Protein AF-F3BCR7-F1 (afdb_monomer_lite)

Radius of gyration: 15.75 Å; chains: 1; bounding box: 32×30×39 Å

Foldseek 3Di:
DVLVVVLVVLVVCCVPVCPVVVVVLVVVCVVDVPVSVVVVVVVVVVSVVVNCVSNVDDDDDDPPVVDDPDDDDDDDDDPDPD

Secondary structure (DSSP, 8-state):
-HHHHHHHHHHHHHHHHHHHHHHHHHHHHHH-HHHHHHHHHHHHHHHHHHHHHHHT-------GGG--SS---------S--

pLDDT: mean 95.08, std 3.4, range [77.38, 97.62]

Structure (mmCIF, N/CA/C/O backbone):
data_AF-F3BCR7-F1
#
_entry.id   AF-F3BCR7-F1
#
loop_
_atom_site.group_PDB
_atom_site.id
_atom_site.type_symbol
_atom_site.label_atom_id
_atom_site.label_alt_id
_atom_site.label_comp_id
_atom_site.label_asym_id
_atom_site.label_entity_id
_atom_site.label_seq_id
_atom_site.pdbx_PDB_ins_code
_atom_site.Cartn_x
_atom_site.Cartn_y
_atom_site.Cartn_z
_atom_site.occupancy
_atom_site.B_iso_or_equiv
_atom_site.auth_seq_id
_atom_site.auth_comp_id
_atom_site.auth_asym_id
_atom_site.auth_atom_id
_atom_site.pdbx_PDB_model_num
ATOM 1 N N . MET A 1 1 ? -6.110 9.619 20.657 1.00 80.88 1 MET A N 1
ATOM 2 C CA . MET A 1 1 ? -5.208 10.732 20.276 1.00 80.88 1 MET A CA 1
ATOM 3 C C . MET A 1 1 ? -3.854 10.236 19.768 1.00 80.88 1 MET A C 1
ATOM 5 O O . MET A 1 1 ? -3.515 10.565 18.645 1.00 80.88 1 MET A O 1
ATOM 9 N N . ILE A 1 2 ? -3.128 9.372 20.493 1.00 94.12 2 ILE A N 1
ATOM 10 C CA . ILE A 1 2 ? -1.818 8.838 20.043 1.00 94.12 2 ILE A CA 1
ATOM 11 C C . ILE A 1 2 ? -1.888 8.131 18.677 1.00 94.12 2 ILE A C 1
ATOM 13 O O . ILE A 1 2 ? -1.109 8.452 17.788 1.00 94.12 2 ILE A O 1
ATOM 17 N N . ARG A 1 3 ? -2.864 7.231 18.464 1.00 93.25 3 ARG A N 1
ATOM 18 C CA . ARG A 1 3 ? -3.042 6.543 17.166 1.00 93.25 3 ARG A CA 1
ATOM 19 C C . ARG A 1 3 ? -3.237 7.516 16.001 1.00 93.25 3 ARG A C 1
ATOM 21 O O . ARG A 1 3 ? -2.701 7.290 14.928 1.00 93.25 3 ARG A O 1
ATOM 28 N N . PHE A 1 4 ? -3.968 8.609 16.224 1.00 93.62 4 PHE A N 1
ATOM 29 C CA . PHE A 1 4 ? -4.183 9.637 15.205 1.00 93.62 4 PHE A CA 1
ATOM 30 C C . PHE A 1 4 ? -2.880 10.360 14.847 1.00 93.62 4 PHE A C 1
ATOM 32 O O . PHE A 1 4 ? -2.592 10.531 13.667 1.00 93.62 4 PHE A O 1
ATOM 39 N N . ILE A 1 5 ? -2.075 10.729 15.850 1.00 96.50 5 ILE A N 1
ATOM 40 C CA . ILE A 1 5 ? -0.757 11.345 15.633 1.00 96.50 5 ILE A CA 1
ATOM 41 C C . ILE A 1 5 ? 0.131 10.398 14.824 1.00 96.50 5 ILE A C 1
ATOM 43 O O . ILE A 1 5 ? 0.668 10.809 13.804 1.00 96.50 5 ILE A O 1
ATOM 47 N N . LEU A 1 6 ? 0.210 9.121 15.216 1.00 97.12 6 LEU A N 1
ATOM 48 C CA . LEU A 1 6 ? 0.999 8.117 14.498 1.00 97.12 6 LEU A CA 1
ATOM 49 C C . LEU A 1 6 ? 0.558 7.971 13.039 1.00 97.12 6 LEU A C 1
ATOM 51 O O . LEU A 1 6 ? 1.398 8.064 12.154 1.00 97.12 6 LEU A O 1
ATOM 55 N N . VAL A 1 7 ? -0.744 7.817 12.775 1.00 96.44 7 VAL A N 1
ATOM 56 C CA . VAL A 1 7 ? -1.267 7.732 11.400 1.00 96.44 7 VAL A CA 1
ATOM 57 C C . VAL A 1 7 ? -0.934 8.992 10.605 1.00 96.44 7 VAL A C 1
ATOM 59 O O . VAL A 1 7 ? -0.447 8.893 9.483 1.00 96.44 7 VAL A O 1
ATOM 62 N N . SER A 1 8 ? -1.150 10.173 11.187 1.00 95.94 8 SER A N 1
ATOM 63 C CA . SER A 1 8 ? -0.905 11.452 10.512 1.00 95.94 8 SER A CA 1
ATOM 64 C C . SER A 1 8 ? 0.575 11.614 10.164 1.00 95.94 8 SER A C 1
ATOM 66 O O . SER A 1 8 ? 0.915 11.946 9.031 1.00 95.94 8 SER A O 1
ATOM 68 N N . THR A 1 9 ? 1.469 11.305 11.107 1.00 97.00 9 THR A N 1
ATOM 69 C CA . THR A 1 9 ? 2.916 11.293 10.883 1.00 97.00 9 THR A CA 1
ATOM 70 C C . THR A 1 9 ? 3.310 10.269 9.821 1.00 97.00 9 THR A C 1
ATOM 72 O O . THR A 1 9 ? 4.080 10.610 8.929 1.00 97.00 9 THR A O 1
ATOM 75 N N . THR A 1 10 ? 2.766 9.047 9.854 1.00 96.50 10 THR A N 1
ATOM 76 C CA . THR A 1 10 ? 3.025 8.022 8.831 1.00 96.50 10 THR A CA 1
ATOM 77 C C . THR A 1 10 ? 2.621 8.503 7.442 1.00 96.50 10 THR A C 1
ATOM 79 O O . THR A 1 10 ? 3.407 8.359 6.512 1.00 96.50 10 THR A O 1
ATOM 82 N N . VAL A 1 11 ? 1.441 9.112 7.292 1.00 95.94 11 VAL A N 1
ATOM 83 C CA . VAL A 1 11 ? 0.970 9.635 6.001 1.00 95.94 11 VAL A CA 1
ATOM 84 C C . VAL A 1 11 ? 1.862 10.777 5.513 1.00 95.94 11 VAL A C 1
ATOM 86 O O . VAL A 1 11 ? 2.287 10.754 4.363 1.00 95.94 11 VAL A O 1
ATOM 89 N N . ILE A 1 12 ? 2.203 11.743 6.372 1.00 97.06 12 ILE A N 1
ATOM 90 C CA . ILE A 1 12 ? 3.065 12.875 5.994 1.00 97.06 12 ILE A CA 1
ATOM 91 C C . ILE A 1 12 ? 4.457 12.388 5.577 1.00 97.06 12 ILE A C 1
ATOM 93 O O . ILE A 1 12 ? 4.955 12.777 4.522 1.00 97.06 12 ILE A O 1
ATOM 97 N N . LEU A 1 13 ? 5.076 11.516 6.379 1.00 96.62 13 LEU A N 1
ATOM 98 C CA . LEU A 1 13 ? 6.390 10.956 6.066 1.00 96.62 13 LEU A CA 1
ATOM 99 C C . LEU A 1 13 ? 6.352 10.134 4.784 1.00 96.62 13 LEU A C 1
ATOM 101 O O . LEU A 1 13 ? 7.261 10.268 3.972 1.00 96.62 13 LEU A O 1
ATOM 105 N N . PHE A 1 14 ? 5.304 9.332 4.577 1.00 96.31 14 PHE A N 1
ATOM 106 C CA . PHE A 1 14 ? 5.106 8.624 3.320 1.00 96.31 14 PHE A CA 1
ATOM 107 C C . PHE A 1 14 ? 5.056 9.628 2.166 1.00 96.31 14 PHE A C 1
ATOM 109 O O . PHE A 1 14 ? 5.904 9.575 1.295 1.00 96.31 14 PHE A O 1
ATOM 116 N N . LEU A 1 15 ? 4.175 10.626 2.185 1.00 95.25 15 LEU A N 1
ATOM 117 C CA . LEU A 1 15 ? 4.059 11.580 1.076 1.00 95.25 15 LEU A CA 1
ATOM 118 C C . LEU A 1 15 ? 5.363 12.335 0.763 1.00 95.25 15 LEU A C 1
ATOM 120 O O . LEU A 1 15 ? 5.682 12.520 -0.408 1.00 95.25 15 LEU A O 1
ATOM 124 N N . VAL A 1 16 ? 6.127 12.746 1.779 1.00 95.81 16 VAL A N 1
ATOM 125 C CA . VAL A 1 16 ? 7.381 13.498 1.587 1.00 95.81 16 VAL A CA 1
ATOM 126 C C . VAL A 1 16 ? 8.529 12.584 1.151 1.00 95.81 16 VAL A C 1
ATOM 128 O O . VAL A 1 16 ? 9.189 12.848 0.146 1.00 95.81 16 VAL A O 1
ATOM 131 N N . LEU A 1 17 ? 8.778 11.497 1.885 1.00 93.06 17 LEU A N 1
ATOM 132 C CA . LEU A 1 17 ? 9.918 10.606 1.638 1.00 93.06 17 LEU A CA 1
ATOM 133 C C . LEU A 1 17 ? 9.713 9.708 0.418 1.00 93.06 17 LEU A C 1
ATOM 135 O O . LEU A 1 17 ? 10.674 9.131 -0.087 1.00 93.06 17 LEU A O 1
ATOM 139 N N . PHE A 1 18 ? 8.479 9.588 -0.068 1.00 94.31 18 PHE A N 1
ATOM 140 C CA . PHE A 1 18 ? 8.176 8.783 -1.240 1.00 94.31 18 PHE A CA 1
ATOM 141 C C . PHE A 1 18 ? 8.422 9.517 -2.559 1.00 94.31 18 PHE A C 1
ATOM 143 O O . PHE A 1 18 ? 8.504 8.867 -3.596 1.00 94.31 18 PHE A O 1
ATOM 150 N N . ILE A 1 19 ? 8.639 10.838 -2.546 1.00 94.88 19 ILE A N 1
ATOM 151 C CA . ILE A 1 19 ? 8.975 11.607 -3.758 1.00 94.88 19 ILE A CA 1
ATOM 152 C C . ILE A 1 19 ? 10.209 11.020 -4.481 1.00 94.88 19 ILE A C 1
ATOM 154 O O . ILE A 1 19 ? 10.103 10.731 -5.674 1.00 94.88 19 ILE A O 1
ATOM 158 N N . PRO A 1 20 ? 11.350 10.748 -3.811 1.00 95.56 20 PRO A N 1
ATOM 159 C CA . PRO A 1 20 ? 12.468 10.029 -4.427 1.00 95.56 20 PRO A CA 1
ATOM 160 C C . PRO A 1 20 ? 12.095 8.648 -4.976 1.00 95.56 20 PRO A C 1
ATOM 162 O O . PRO A 1 20 ? 12.562 8.265 -6.047 1.00 95.56 20 PRO A O 1
ATOM 165 N N . VAL A 1 21 ? 11.231 7.904 -4.278 1.00 95.56 21 VAL A N 1
ATOM 166 C CA . VAL A 1 21 ? 10.787 6.574 -4.723 1.00 95.56 21 VAL A CA 1
ATOM 167 C C . VAL A 1 21 ? 9.980 6.676 -6.017 1.00 95.56 21 VAL A C 1
ATOM 169 O O . VAL A 1 21 ? 10.171 5.857 -6.909 1.00 95.56 21 VAL A O 1
ATOM 172 N N . LEU A 1 22 ? 9.160 7.719 -6.186 1.00 95.25 22 LEU A N 1
ATOM 173 C CA . LEU A 1 22 ? 8.444 7.970 -7.441 1.00 95.25 22 LEU A CA 1
ATOM 174 C C . LEU A 1 22 ? 9.398 8.201 -8.620 1.00 95.25 22 LEU A C 1
ATOM 176 O O . LEU A 1 22 ? 9.103 7.769 -9.733 1.00 95.25 22 LEU A O 1
ATOM 180 N N . ILE A 1 23 ? 10.550 8.840 -8.391 1.00 96.75 23 ILE A N 1
ATOM 181 C CA . ILE A 1 23 ? 11.583 9.011 -9.425 1.00 96.75 23 ILE A CA 1
ATOM 182 C C . ILE A 1 23 ? 12.176 7.648 -9.802 1.00 96.75 23 ILE A C 1
ATOM 184 O O . ILE A 1 23 ? 12.313 7.348 -10.988 1.00 96.75 23 ILE A O 1
ATOM 188 N N . VAL A 1 24 ? 12.477 6.798 -8.817 1.00 96.88 24 VAL A N 1
ATOM 189 C CA . VAL A 1 24 ? 12.975 5.433 -9.060 1.00 96.88 24 VAL A CA 1
ATOM 190 C C . VAL A 1 24 ? 11.946 4.601 -9.830 1.00 96.88 24 VAL A C 1
ATOM 192 O 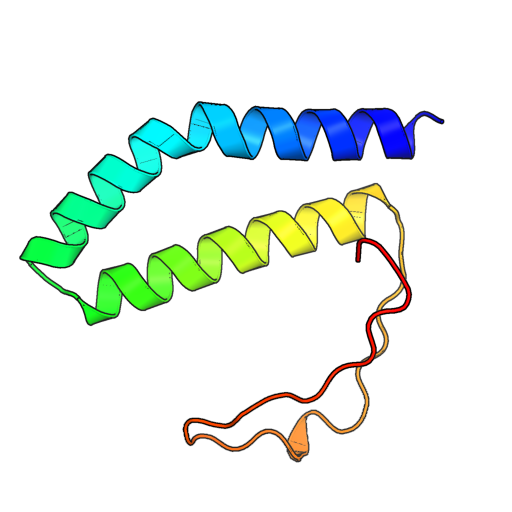O . VAL A 1 24 ? 12.281 4.011 -10.854 1.00 96.88 24 VAL A O 1
ATOM 195 N N . GLU A 1 25 ? 10.682 4.608 -9.407 1.00 97.44 25 GLU A N 1
ATOM 196 C CA . GLU A 1 25 ? 9.579 3.927 -10.097 1.00 97.44 25 GLU A CA 1
ATOM 197 C C . GLU A 1 25 ? 9.389 4.454 -11.527 1.00 97.44 25 GLU A C 1
ATOM 199 O O . GLU A 1 25 ? 9.157 3.681 -12.459 1.00 97.44 25 GLU A O 1
ATOM 204 N N . TRP A 1 26 ? 9.542 5.762 -11.748 1.00 97.44 26 TRP A N 1
ATOM 205 C CA . TRP A 1 26 ? 9.504 6.345 -13.089 1.00 97.44 26 TRP A CA 1
ATOM 206 C C . TRP A 1 26 ? 10.626 5.803 -13.982 1.00 97.44 26 TRP A C 1
ATOM 208 O O . TRP A 1 26 ? 10.353 5.433 -15.127 1.00 97.44 26 TRP A O 1
ATOM 218 N N . ILE A 1 27 ? 11.853 5.687 -13.458 1.00 97.50 27 ILE A N 1
ATOM 219 C CA . ILE A 1 27 ? 12.987 5.076 -14.168 1.00 97.50 27 ILE A CA 1
ATOM 220 C C . ILE A 1 27 ? 12.688 3.603 -14.471 1.00 97.50 27 ILE A C 1
ATOM 222 O O . ILE A 1 27 ? 12.798 3.194 -15.624 1.00 97.50 27 ILE A O 1
ATOM 226 N N . ILE A 1 28 ? 12.238 2.817 -13.485 1.00 97.00 28 ILE A N 1
ATOM 227 C CA . ILE A 1 28 ? 11.850 1.407 -13.681 1.00 97.00 28 ILE A CA 1
ATOM 228 C C . ILE A 1 28 ? 10.795 1.295 -14.787 1.00 97.00 28 ILE A C 1
ATOM 230 O O . ILE A 1 28 ? 10.912 0.457 -15.679 1.00 97.00 28 ILE A O 1
ATOM 234 N N . GLY A 1 29 ? 9.807 2.191 -14.792 1.00 97.44 29 GLY A N 1
ATOM 235 C CA . GLY A 1 29 ? 8.746 2.234 -15.793 1.00 97.44 29 GLY A CA 1
ATOM 236 C C . GLY A 1 29 ? 9.215 2.479 -17.224 1.00 97.44 29 GLY A C 1
ATOM 237 O O . GLY A 1 29 ? 8.501 2.093 -18.150 1.00 97.44 29 GLY A O 1
ATOM 238 N N . LYS A 1 30 ? 10.392 3.088 -17.426 1.00 97.31 30 LYS A N 1
ATOM 239 C CA . LYS A 1 30 ? 10.995 3.244 -18.760 1.00 97.31 30 LYS A CA 1
ATOM 240 C C . LYS A 1 30 ? 11.488 1.916 -19.332 1.00 97.31 30 LYS A C 1
ATOM 242 O O . LYS A 1 30 ? 11.478 1.762 -20.548 1.00 97.31 30 LYS A O 1
ATOM 247 N N . PHE A 1 31 ? 11.875 0.968 -18.478 1.00 97.12 31 PHE A N 1
ATOM 248 C CA . PHE A 1 31 ? 12.404 -0.337 -18.887 1.00 97.12 31 PHE A CA 1
ATOM 249 C C . PHE A 1 31 ? 11.367 -1.457 -18.779 1.00 97.12 31 PHE A C 1
ATOM 251 O O . PHE A 1 31 ? 11.312 -2.340 -19.629 1.00 97.12 31 PHE A O 1
ATOM 258 N N . ASN A 1 32 ? 10.534 -1.435 -17.738 1.00 97.56 32 ASN A N 1
ATOM 259 C CA . ASN A 1 32 ? 9.524 -2.453 -17.488 1.00 97.56 32 ASN A CA 1
ATOM 260 C C . ASN A 1 32 ? 8.295 -1.843 -16.804 1.00 97.56 32 ASN A C 1
ATOM 262 O O . ASN A 1 32 ? 8.227 -1.690 -15.582 1.00 97.56 32 ASN A O 1
ATOM 266 N N . ARG A 1 33 ? 7.281 -1.535 -17.618 1.00 96.69 33 ARG A N 1
ATOM 267 C CA . ARG A 1 33 ? 6.020 -0.958 -17.143 1.00 96.69 33 ARG A CA 1
ATOM 268 C C . ARG A 1 33 ? 5.287 -1.876 -16.164 1.00 96.69 33 ARG A C 1
ATOM 270 O O . ARG A 1 33 ? 4.818 -1.397 -15.140 1.00 96.69 33 ARG A O 1
ATOM 277 N N . LYS A 1 34 ? 5.266 -3.187 -16.431 1.00 96.75 34 LYS A N 1
ATOM 278 C CA . LYS A 1 34 ? 4.616 -4.180 -15.563 1.00 96.75 34 LYS A CA 1
ATOM 279 C C . LYS A 1 34 ? 5.278 -4.220 -14.184 1.00 96.75 34 LYS A C 1
ATOM 281 O O . LYS A 1 34 ? 4.580 -4.220 -13.177 1.00 96.75 34 LYS A O 1
ATOM 286 N N . ALA A 1 35 ? 6.611 -4.215 -14.129 1.00 96.50 35 ALA A N 1
ATOM 287 C CA . ALA A 1 35 ? 7.346 -4.214 -12.864 1.00 96.50 35 ALA A CA 1
ATOM 288 C C . ALA A 1 35 ? 7.047 -2.965 -12.025 1.00 96.50 35 ALA A C 1
ATOM 290 O O . ALA A 1 35 ? 6.770 -3.100 -10.836 1.00 96.50 35 ALA A O 1
ATOM 291 N N . LYS A 1 36 ? 7.025 -1.781 -12.651 1.00 97.50 36 LYS A N 1
ATOM 292 C CA . LYS A 1 36 ? 6.616 -0.537 -11.985 1.00 97.50 36 LYS A CA 1
ATOM 293 C C . LYS A 1 36 ? 5.190 -0.639 -11.436 1.00 97.50 36 LYS A C 1
ATOM 295 O O . LYS A 1 36 ? 4.959 -0.336 -10.274 1.00 97.50 36 LYS A O 1
ATOM 300 N N . ASP A 1 37 ? 4.231 -1.091 -12.242 1.00 96.25 37 ASP A N 1
ATOM 301 C CA . ASP A 1 37 ? 2.826 -1.127 -11.822 1.00 96.25 37 ASP A CA 1
ATOM 302 C C . ASP A 1 37 ? 2.625 -2.053 -10.601 1.00 96.25 37 ASP A C 1
ATOM 304 O O . ASP A 1 37 ? 1.970 -1.666 -9.630 1.00 96.25 37 ASP A O 1
ATOM 308 N N . TYR A 1 38 ? 3.262 -3.234 -10.580 1.00 97.00 38 TYR A N 1
ATOM 309 C CA . TYR A 1 38 ? 3.238 -4.109 -9.400 1.00 97.00 38 TYR A CA 1
ATOM 310 C C . TYR A 1 38 ? 4.013 -3.538 -8.211 1.00 97.00 38 TYR A C 1
ATOM 312 O O . TYR A 1 38 ? 3.538 -3.659 -7.085 1.00 97.00 38 TYR A O 1
ATOM 320 N N . SER A 1 39 ? 5.186 -2.939 -8.429 1.00 97.12 39 SER A N 1
ATOM 321 C CA . SER A 1 39 ? 5.985 -2.330 -7.359 1.00 97.12 39 SER A CA 1
ATOM 322 C C . SER A 1 39 ? 5.192 -1.221 -6.668 1.00 97.12 39 SER A C 1
ATOM 324 O O . SER A 1 39 ? 4.910 -1.306 -5.471 1.00 97.12 39 SER A O 1
ATOM 326 N N . SER A 1 40 ? 4.688 -0.265 -7.449 1.00 96.06 40 SER A N 1
ATOM 327 C CA . SER A 1 40 ? 3.807 0.809 -6.991 1.00 96.06 40 SER A CA 1
ATOM 328 C C . SER A 1 40 ? 2.592 0.275 -6.216 1.00 96.06 40 SER A C 1
ATOM 330 O O . SER A 1 40 ? 2.316 0.742 -5.108 1.00 96.06 40 SER A O 1
ATOM 332 N N . LEU A 1 41 ? 1.906 -0.757 -6.731 1.00 96.38 41 LEU A N 1
ATOM 333 C CA . LEU A 1 41 ? 0.780 -1.395 -6.038 1.00 96.38 41 LEU A CA 1
ATOM 334 C C . LEU A 1 41 ? 1.190 -1.965 -4.672 1.00 96.38 41 LEU A C 1
ATOM 336 O O . LEU A 1 41 ? 0.519 -1.720 -3.667 1.00 96.38 41 LEU A O 1
ATOM 340 N N . ARG A 1 42 ? 2.289 -2.726 -4.617 1.00 96.94 42 ARG A N 1
ATOM 341 C CA . ARG A 1 42 ? 2.759 -3.376 -3.385 1.00 96.94 42 ARG A CA 1
ATOM 342 C C . ARG A 1 42 ? 3.169 -2.363 -2.330 1.00 96.94 42 ARG A C 1
ATOM 344 O O . ARG A 1 42 ? 2.907 -2.591 -1.149 1.00 96.94 42 ARG A O 1
ATOM 351 N N . ILE A 1 43 ? 3.760 -1.246 -2.741 1.00 96.19 43 ILE A N 1
ATOM 352 C CA . ILE A 1 43 ? 4.168 -0.204 -1.807 1.00 96.19 43 ILE A CA 1
ATOM 353 C C . ILE A 1 43 ? 2.946 0.461 -1.165 1.00 96.19 43 ILE A C 1
ATOM 355 O O . ILE A 1 43 ? 2.879 0.561 0.061 1.00 96.19 43 ILE A O 1
ATOM 359 N N . VAL A 1 44 ? 1.944 0.838 -1.963 1.00 95.06 44 VAL A N 1
ATOM 360 C CA . VAL A 1 44 ? 0.707 1.437 -1.438 1.00 95.06 44 VA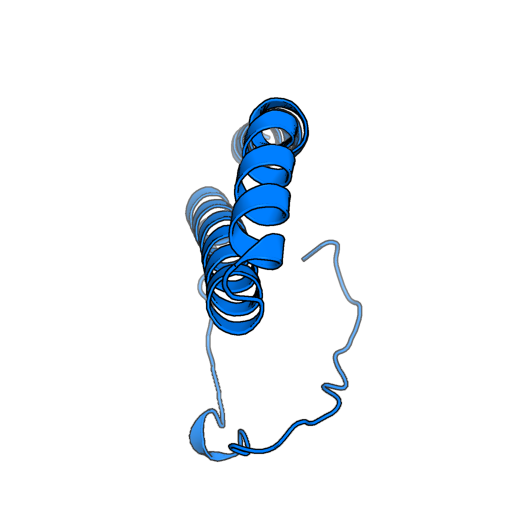L A CA 1
ATOM 361 C C . VAL A 1 44 ? -0.037 0.448 -0.534 1.00 95.06 44 VAL A C 1
ATOM 363 O O . VAL A 1 44 ? -0.428 0.806 0.577 1.00 95.06 44 VAL A O 1
ATOM 366 N N . GLN A 1 45 ? -0.156 -0.823 -0.937 1.00 96.12 45 GLN A N 1
ATOM 367 C CA . GLN A 1 45 ? -0.726 -1.874 -0.082 1.00 96.12 45 GLN A CA 1
ATOM 368 C C . GLN A 1 45 ? 0.028 -2.013 1.249 1.00 96.12 45 GLN A C 1
ATOM 370 O O . GLN A 1 45 ? -0.598 -2.182 2.295 1.00 96.12 45 GLN A O 1
ATOM 375 N N . GLY A 1 46 ? 1.362 -1.937 1.230 1.00 96.12 46 GLY A N 1
ATOM 376 C CA . GLY A 1 46 ? 2.194 -1.963 2.432 1.00 96.12 46 GLY A CA 1
ATOM 377 C C . GLY A 1 46 ? 1.918 -0.782 3.363 1.00 96.12 46 GLY A C 1
ATOM 378 O O . GLY A 1 46 ? 1.733 -0.983 4.564 1.00 96.12 46 GLY A O 1
ATOM 379 N N . ALA A 1 47 ? 1.811 0.429 2.812 1.00 95.88 47 ALA A N 1
ATOM 380 C CA . ALA A 1 47 ? 1.484 1.630 3.576 1.00 95.88 47 ALA A CA 1
ATOM 381 C C . ALA A 1 47 ? 0.109 1.516 4.257 1.00 95.88 47 ALA A C 1
ATOM 383 O O . ALA A 1 47 ? -0.001 1.737 5.463 1.00 95.88 47 ALA A O 1
ATOM 384 N N . PHE A 1 48 ? -0.928 1.080 3.534 1.00 94.62 48 PHE A N 1
ATOM 385 C CA . PHE A 1 48 ? -2.255 0.879 4.126 1.00 94.62 48 PHE A CA 1
ATOM 386 C C . PHE A 1 48 ? -2.272 -0.234 5.180 1.00 94.62 48 PHE A C 1
ATOM 388 O O . PHE A 1 48 ? -2.893 -0.065 6.228 1.00 94.62 48 PHE A O 1
ATOM 395 N N . LYS A 1 49 ? -1.542 -1.340 4.972 1.00 95.12 49 LYS A N 1
ATOM 396 C CA . LYS A 1 49 ? -1.384 -2.390 5.995 1.00 95.12 49 LYS A CA 1
ATOM 397 C C . LYS A 1 49 ? -0.742 -1.850 7.275 1.00 95.12 49 LYS A C 1
ATOM 399 O O . LYS A 1 49 ? -1.209 -2.178 8.364 1.00 95.12 49 LYS A O 1
ATOM 404 N N . LEU A 1 50 ? 0.276 -0.995 7.157 1.00 96.38 50 LEU A N 1
ATOM 405 C CA . LEU A 1 50 ? 0.895 -0.333 8.307 1.00 96.38 50 LEU A CA 1
ATOM 406 C C . LEU A 1 50 ? -0.104 0.578 9.036 1.00 96.38 50 LEU A C 1
ATOM 408 O O . LEU A 1 50 ? -0.192 0.525 10.260 1.00 96.38 50 LEU A O 1
ATOM 412 N N . ILE A 1 51 ? -0.897 1.368 8.308 1.00 96.19 51 ILE A N 1
ATOM 413 C CA . ILE A 1 51 ? -1.923 2.242 8.902 1.00 96.19 51 ILE A CA 1
ATOM 414 C C . ILE A 1 51 ? -2.991 1.414 9.641 1.00 96.19 51 ILE A C 1
ATOM 416 O O . ILE A 1 51 ? -3.352 1.737 10.777 1.00 96.19 51 ILE A O 1
ATOM 420 N N . LEU A 1 52 ? -3.477 0.322 9.043 1.00 94.88 52 LEU A N 1
ATOM 421 C CA . LEU A 1 52 ? -4.429 -0.593 9.687 1.00 94.88 52 LEU A CA 1
ATOM 422 C C . LEU A 1 52 ? -3.851 -1.201 10.973 1.00 94.88 52 LEU A C 1
ATOM 424 O O . LEU A 1 52 ? -4.537 -1.274 11.994 1.00 94.88 52 LEU A O 1
ATOM 428 N N . TRP A 1 53 ? -2.567 -1.563 10.955 1.00 95.81 53 TRP A N 1
ATOM 429 C CA . TRP A 1 53 ? -1.867 -2.062 12.136 1.00 95.81 53 TRP A CA 1
ATOM 430 C C . TRP A 1 53 ? -1.742 -0.997 13.239 1.00 95.81 53 TRP A C 1
ATOM 432 O O . TRP A 1 53 ? -2.118 -1.261 14.380 1.00 95.81 53 TRP A O 1
ATOM 442 N N . ILE A 1 54 ? -1.315 0.230 12.907 1.00 96.38 54 ILE A N 1
ATOM 443 C CA . ILE A 1 54 ? -1.208 1.359 13.857 1.00 96.38 54 ILE A CA 1
ATOM 444 C C . ILE A 1 54 ? -2.563 1.673 14.505 1.00 96.38 54 ILE A C 1
ATOM 446 O O . ILE A 1 54 ? -2.650 1.987 15.697 1.00 96.38 54 ILE A O 1
ATOM 450 N N . THR A 1 55 ? -3.639 1.608 13.721 1.00 94.50 55 THR A N 1
ATOM 451 C CA . THR A 1 55 ? -4.991 1.873 14.225 1.00 94.50 55 THR A CA 1
ATOM 452 C C . THR A 1 55 ? -5.564 0.733 15.060 1.00 94.50 55 THR A C 1
ATOM 454 O O . THR A 1 55 ? -6.485 0.974 15.847 1.00 94.50 55 THR A O 1
ATOM 457 N N . GLY A 1 56 ? -4.989 -0.470 14.967 1.00 93.62 56 GLY A N 1
ATOM 458 C CA . GLY A 1 56 ? -5.446 -1.664 15.673 1.00 93.62 56 GLY A CA 1
ATOM 459 C C . GLY A 1 56 ? -6.802 -2.164 15.175 1.00 93.62 56 GLY A C 1
ATOM 460 O O . GLY A 1 56 ? -7.555 -2.753 15.951 1.00 93.62 56 GLY A O 1
ATOM 461 N N . VAL A 1 57 ? -7.148 -1.879 13.916 1.00 91.50 57 VAL A N 1
ATOM 462 C CA . VAL A 1 57 ? -8.404 -2.325 13.304 1.00 91.50 57 VAL A CA 1
ATOM 463 C C . VAL A 1 57 ? -8.300 -3.803 12.944 1.00 91.50 57 VAL A C 1
ATOM 465 O O . VAL A 1 57 ? -7.337 -4.240 12.315 1.00 91.50 57 VAL A O 1
ATOM 468 N N . LYS A 1 58 ? -9.328 -4.579 13.298 1.00 93.50 58 LYS A N 1
ATOM 469 C CA . LYS A 1 58 ? -9.496 -5.945 12.803 1.00 93.50 58 LYS A CA 1
ATOM 470 C C . LYS A 1 58 ? -10.276 -5.905 11.493 1.00 93.50 58 LYS A C 1
ATOM 472 O O . LYS A 1 58 ? -11.462 -5.585 11.489 1.00 93.50 58 LYS A O 1
ATOM 477 N N . VAL A 1 59 ? -9.612 -6.244 10.394 1.00 93.81 59 VAL A N 1
ATOM 478 C CA . VAL A 1 59 ? -10.254 -6.376 9.082 1.00 93.81 59 VAL A CA 1
ATOM 479 C C . VAL A 1 59 ? -10.837 -7.779 8.953 1.00 93.81 59 VAL A C 1
ATOM 481 O O . VAL A 1 59 ? -10.171 -8.761 9.273 1.00 93.81 59 VAL A O 1
ATOM 484 N N . THR A 1 60 ? -12.086 -7.866 8.499 1.00 96.31 60 THR A N 1
ATOM 485 C CA . THR A 1 60 ? -12.733 -9.129 8.123 1.00 96.31 60 THR A CA 1
ATOM 486 C C . THR A 1 60 ? -13.045 -9.058 6.638 1.00 96.31 60 THR A C 1
ATOM 488 O O . THR A 1 60 ? -13.683 -8.104 6.199 1.00 96.31 60 THR A O 1
ATOM 491 N N . VAL A 1 61 ? -12.572 -10.042 5.880 1.00 95.69 61 VAL A N 1
ATOM 492 C CA . VAL A 1 61 ? -12.822 -10.168 4.442 1.00 95.69 61 VAL A CA 1
ATOM 493 C C . VAL A 1 61 ? -13.811 -11.309 4.250 1.00 95.69 61 VAL A C 1
ATOM 495 O O . VAL A 1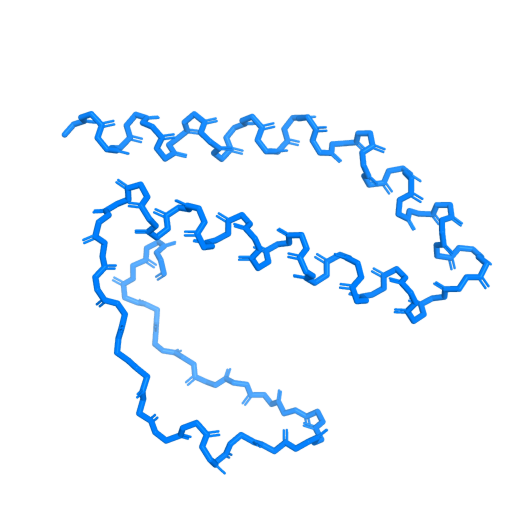 61 ? -13.644 -12.372 4.842 1.00 95.69 61 VAL A O 1
ATOM 498 N N . ILE A 1 62 ? -14.867 -11.065 3.479 1.00 97.62 62 ILE A N 1
ATOM 499 C CA . ILE A 1 62 ? -15.922 -12.037 3.183 1.00 97.62 62 ILE A CA 1
ATOM 500 C C . ILE A 1 62 ? -16.085 -12.062 1.665 1.00 97.62 62 ILE A C 1
ATOM 502 O O . ILE A 1 62 ? -16.216 -10.997 1.062 1.00 97.62 62 ILE A O 1
ATOM 506 N N . GLY A 1 63 ? -16.085 -13.255 1.067 1.00 97.25 63 GLY A N 1
ATOM 507 C CA . GLY A 1 63 ? -16.289 -13.425 -0.370 1.00 97.25 63 GLY A CA 1
ATOM 508 C C . GLY A 1 63 ? -15.052 -13.151 -1.232 1.00 97.25 63 GLY A C 1
ATOM 509 O O . GLY A 1 63 ? -15.218 -12.714 -2.368 1.00 97.25 63 GLY A O 1
ATOM 510 N N . GLU A 1 64 ? -13.839 -13.372 -0.711 1.00 96.25 64 GLU A N 1
ATOM 511 C CA . GLU A 1 64 ? -12.577 -13.213 -1.463 1.00 96.25 64 GLU A CA 1
ATOM 512 C C . GLU A 1 64 ? -12.547 -14.094 -2.722 1.00 96.25 64 GLU A C 1
ATOM 514 O O . GLU A 1 64 ? -12.031 -13.687 -3.758 1.00 96.25 64 GLU A O 1
ATOM 519 N N . GLU A 1 65 ? -13.194 -15.256 -2.666 1.00 97.06 65 GLU A N 1
ATOM 520 C CA . GLU A 1 65 ? -13.365 -16.190 -3.777 1.00 97.06 65 GLU A CA 1
ATOM 521 C C . GLU A 1 65 ? -14.173 -15.629 -4.959 1.00 97.06 65 GLU A C 1
ATOM 523 O O . GLU A 1 65 ? -14.126 -16.191 -6.048 1.00 97.06 65 GLU A O 1
ATOM 528 N N . ASN A 1 66 ? -14.905 -14.526 -4.768 1.00 96.56 66 ASN A N 1
ATOM 529 C CA . ASN A 1 66 ? -15.678 -13.884 -5.834 1.00 96.56 66 ASN A CA 1
ATOM 530 C C . ASN A 1 66 ? -14.866 -12.836 -6.611 1.00 96.56 66 ASN A C 1
ATOM 532 O O . ASN A 1 66 ? -15.416 -12.210 -7.516 1.00 96.56 66 ASN A O 1
ATOM 536 N N . ILE A 1 67 ? -13.599 -12.592 -6.249 1.00 96.19 67 ILE A N 1
ATOM 537 C CA . ILE A 1 67 ? -12.742 -11.615 -6.933 1.00 96.19 67 ILE A CA 1
ATOM 538 C C . ILE A 1 67 ? -12.298 -12.194 -8.288 1.00 96.19 67 ILE A C 1
ATOM 540 O O . ILE A 1 67 ? -11.593 -13.203 -8.300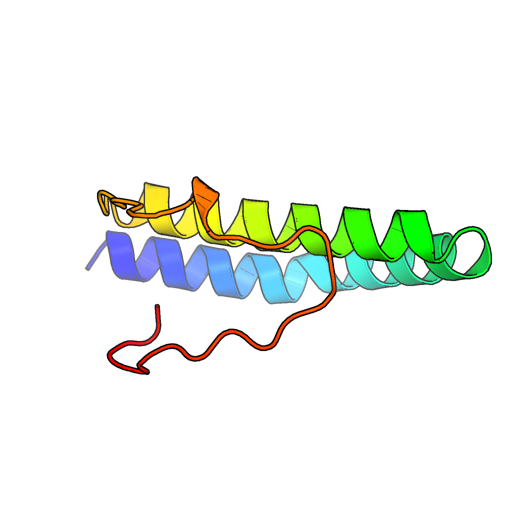 1.00 96.19 67 ILE A O 1
ATOM 544 N N . PRO A 1 68 ? -12.658 -11.572 -9.428 1.00 96.06 68 PRO A N 1
ATOM 545 C CA . PRO A 1 68 ? -12.252 -12.065 -10.743 1.00 96.06 68 PRO A CA 1
ATOM 546 C C . PRO A 1 68 ? -10.768 -11.804 -11.032 1.00 96.06 68 PRO A C 1
ATOM 548 O O . PRO A 1 68 ? -10.208 -10.802 -10.586 1.00 96.06 68 PRO A O 1
ATOM 551 N N . ASP A 1 69 ? -10.151 -12.664 -11.848 1.00 95.38 69 ASP A N 1
ATOM 552 C CA . ASP A 1 69 ? -8.772 -12.478 -12.341 1.00 95.38 69 ASP A CA 1
ATOM 553 C C . ASP A 1 69 ? -8.656 -11.378 -13.416 1.00 95.38 69 ASP A C 1
ATOM 555 O O . ASP A 1 69 ? -7.556 -10.953 -13.786 1.00 95.38 69 ASP A O 1
ATOM 559 N N . GLU A 1 70 ? -9.790 -10.921 -13.946 1.00 95.81 70 GLU A N 1
ATOM 560 C CA . GLU A 1 70 ? -9.877 -9.877 -14.962 1.00 95.81 70 GLU A CA 1
ATOM 561 C C . GLU A 1 70 ? -10.052 -8.472 -14.354 1.00 95.81 70 GLU A C 1
ATOM 563 O O . GLU A 1 70 ? -10.451 -8.327 -13.196 1.00 95.81 70 GLU A O 1
ATOM 568 N N . PRO A 1 71 ? -9.755 -7.395 -15.108 1.00 94.38 71 PRO A N 1
ATOM 569 C CA . PRO A 1 71 ? -9.984 -6.036 -14.632 1.00 94.38 71 PRO A CA 1
ATOM 570 C C . PRO A 1 71 ? -11.465 -5.778 -14.329 1.00 94.38 71 PRO A C 1
ATOM 572 O O . PRO A 1 71 ? -12.314 -5.880 -15.212 1.00 94.38 71 PRO A O 1
ATOM 575 N N . VAL A 1 72 ? -11.760 -5.361 -13.097 1.00 95.62 72 VAL A N 1
ATOM 576 C CA . VAL A 1 72 ? -13.120 -5.043 -12.641 1.00 95.62 72 VAL A CA 1
ATOM 577 C C . VAL A 1 72 ? -13.196 -3.689 -11.944 1.00 95.62 72 VAL A C 1
ATOM 579 O O . VAL A 1 72 ? -12.211 -3.177 -11.409 1.00 95.62 72 VAL A O 1
ATOM 582 N N . LEU A 1 73 ? -14.397 -3.110 -11.932 1.00 95.88 73 LEU A N 1
ATOM 583 C CA . LEU A 1 73 ? -14.710 -1.920 -11.149 1.00 95.88 73 LEU A CA 1
ATOM 584 C C . LEU A 1 73 ? -15.249 -2.332 -9.774 1.00 95.88 73 LEU A C 1
ATOM 586 O O . LEU A 1 73 ? -16.334 -2.902 -9.673 1.00 95.88 73 LEU A O 1
ATOM 590 N N . PHE A 1 74 ? -14.524 -1.991 -8.709 1.00 94.50 74 PHE A N 1
ATOM 591 C CA . PHE A 1 74 ? -15.005 -2.165 -7.339 1.00 94.50 74 PHE A CA 1
ATOM 592 C C . PHE A 1 74 ? -15.946 -1.017 -6.944 1.00 94.50 74 PHE A C 1
ATOM 594 O O . PHE A 1 74 ? -15.578 0.154 -7.043 1.00 94.50 74 PHE A O 1
ATOM 601 N N . ILE A 1 75 ? -17.147 -1.348 -6.458 1.00 95.25 75 ILE A N 1
ATOM 602 C CA . ILE A 1 75 ? -18.133 -0.381 -5.949 1.00 95.25 75 ILE A CA 1
ATOM 603 C C . ILE A 1 75 ? -18.152 -0.474 -4.420 1.00 95.25 75 ILE A C 1
ATOM 605 O O . ILE A 1 75 ? -18.746 -1.386 -3.848 1.00 95.25 75 ILE A O 1
ATOM 609 N N . GLY A 1 76 ? -17.477 0.466 -3.757 1.00 92.06 76 GLY A N 1
ATOM 610 C CA . GLY A 1 76 ? -17.431 0.569 -2.296 1.00 92.06 76 GLY A CA 1
ATOM 611 C C . GLY A 1 76 ? -18.294 1.712 -1.763 1.00 92.06 76 GLY A C 1
ATOM 612 O O . GLY A 1 76 ? -18.531 2.705 -2.448 1.00 92.06 76 GLY A O 1
ATOM 613 N N . ASN A 1 77 ? -18.747 1.604 -0.514 1.00 94.94 77 ASN A N 1
ATOM 614 C CA . ASN A 1 77 ? -19.379 2.716 0.192 1.00 94.94 77 ASN A CA 1
ATOM 615 C C . ASN A 1 77 ? -18.326 3.638 0.832 1.00 94.94 77 ASN A C 1
ATOM 617 O O . ASN A 1 77 ? -17.380 3.168 1.453 1.00 94.94 77 ASN A O 1
ATOM 621 N N . HIS A 1 78 ? -18.518 4.958 0.761 1.00 92.56 78 HIS A N 1
ATOM 622 C CA . HIS A 1 78 ? -17.581 5.928 1.339 1.00 92.56 78 HIS A CA 1
ATOM 623 C C . HIS A 1 78 ? -18.052 6.397 2.725 1.00 92.56 78 HIS A C 1
ATOM 625 O O . HIS A 1 78 ? -18.697 7.435 2.858 1.00 92.56 78 HIS A O 1
ATOM 631 N N . ARG A 1 79 ? -17.760 5.621 3.777 1.00 92.88 79 ARG A N 1
ATOM 632 C 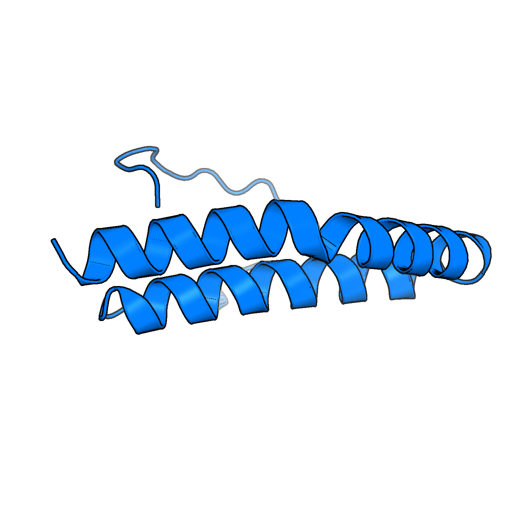CA . ARG A 1 79 ? -18.216 5.925 5.154 1.00 92.88 79 ARG A CA 1
ATOM 633 C C . ARG A 1 79 ? -17.158 6.543 6.068 1.00 92.88 79 ARG A C 1
ATOM 635 O O . ARG A 1 79 ? -17.501 6.979 7.164 1.00 92.88 79 ARG A O 1
ATOM 642 N N . SER A 1 80 ? -15.897 6.588 5.648 1.00 86.94 80 SER A N 1
ATOM 643 C CA . SER A 1 80 ? -14.805 7.153 6.443 1.00 86.94 80 SER A CA 1
ATOM 644 C C . SER A 1 80 ? -13.641 7.624 5.572 1.00 86.94 80 SER A C 1
ATOM 646 O O . SER A 1 80 ? -13.704 7.534 4.354 1.00 86.94 80 SER A O 1
ATOM 648 N N . PHE A 1 81 ? -12.587 8.146 6.208 1.00 81.56 81 PHE A N 1
ATOM 649 C CA . PHE A 1 81 ? -11.291 8.403 5.562 1.00 81.56 81 PHE A CA 1
ATOM 650 C C . PHE A 1 81 ? -10.481 7.123 5.290 1.00 81.56 81 PHE A C 1
ATOM 652 O O . PHE A 1 81 ? -9.467 7.184 4.598 1.00 81.56 81 PHE A O 1
ATOM 659 N N . PHE A 1 82 ? -10.908 6.002 5.880 1.00 77.38 82 PHE A N 1
ATOM 660 C CA . PHE A 1 82 ? -10.506 4.646 5.513 1.00 77.38 82 PHE A CA 1
ATOM 661 C C . PHE A 1 82 ? -11.444 4.094 4.449 1.00 77.38 82 PHE A C 1
ATOM 663 O O . PHE A 1 82 ? -12.655 4.426 4.549 1.00 77.38 82 PHE A O 1
#

Sequenc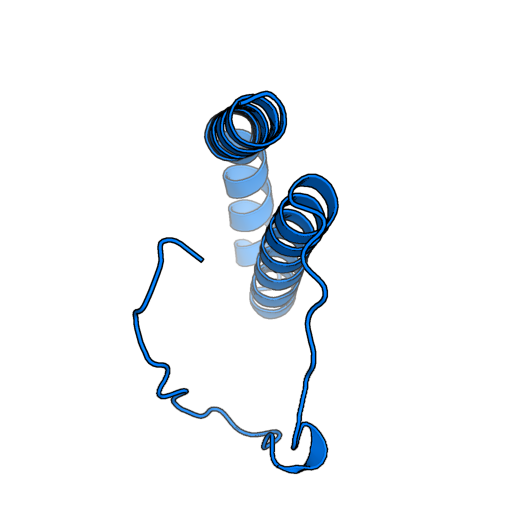e (82 aa):
MIRFILVSTTVILFLVLFIPVLIVEWIIGKFNRKAKDYSSLRIVQGAFKLILWITGVKVTVIGEENIPDEPVLFIGNHRSFF